Protein AF-A0A6L8E2G6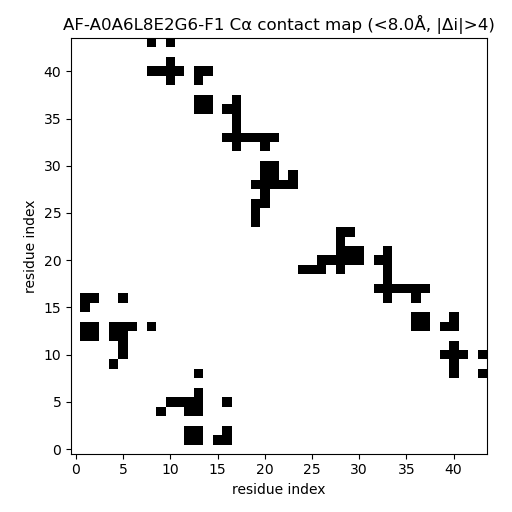-F1 (afdb_monomer)

Nearest PDB structures (foldseek):
  6ok3-assembly1_B  TM=9.736E-01  e=1.923E-02  Oxalobacter formigenes OXCC13
  6ork-assembly2_B  TM=9.579E-01  e=2.319E-02  Oxalobacter formigenes OXCC13
  6ok0-assembly3_C  TM=9.529E-01  e=2.976E-02  Oxalobacter formigenes OXCC13
  6orc-assembly1_A  TM=9.472E-01  e=7.123E-02  Oxalobacter formigenes OXCC13
  6deh-assembly2_B  TM=8.819E-01  e=9.729E-02  Legionella pneumophila subsp. pneumophila str. Philadelphia 1

Mean predicted aligned error: 3.97 Å

Radius of gyration: 9.08 Å; Cα contacts (8 Å, |Δi|>4): 60; chains: 1; bounding box: 21×13×24 Å

Structure (mmCIF, N/CA/C/O backbone):
data_AF-A0A6L8E2G6-F1
#
_entry.id   AF-A0A6L8E2G6-F1
#
loop_
_atom_site.group_PDB
_atom_site.id
_atom_site.type_symbol
_atom_site.label_atom_id
_atom_site.label_alt_id
_atom_site.label_comp_id
_atom_site.label_asym_id
_atom_site.label_entity_id
_atom_site.label_seq_id
_atom_site.pdbx_PDB_ins_code
_atom_site.Cartn_x
_atom_site.Cartn_y
_atom_site.Cartn_z
_atom_site.occupancy
_atom_site.B_iso_or_equiv
_atom_site.auth_seq_id
_atom_site.auth_comp_id
_atom_site.auth_asym_id
_atom_site.auth_atom_id
_atom_site.pdbx_PDB_model_num
ATOM 1 N N . TRP A 1 1 ? 5.830 -0.432 10.743 1.00 64.56 1 TRP A N 1
ATOM 2 C CA . TRP A 1 1 ? 6.760 -1.342 10.042 1.00 64.56 1 TRP A CA 1
ATOM 3 C C . TRP A 1 1 ? 6.460 -1.482 8.550 1.00 64.56 1 TRP A C 1
ATOM 5 O O . TRP A 1 1 ? 7.315 -1.115 7.757 1.00 64.56 1 TRP A O 1
ATOM 15 N N . TYR A 1 2 ? 5.253 -1.887 8.139 1.00 67.56 2 TYR A N 1
ATOM 16 C CA . TYR A 1 2 ? 4.920 -2.079 6.715 1.00 67.56 2 TYR A CA 1
ATOM 17 C C . TYR A 1 2 ? 5.047 -0.835 5.823 1.00 67.56 2 TYR A C 1
ATOM 19 O O . TYR A 1 2 ? 5.460 -0.967 4.679 1.00 67.56 2 TYR A O 1
ATOM 27 N N . ARG A 1 3 ? 4.780 0.374 6.340 1.00 73.94 3 ARG A N 1
ATOM 28 C CA . ARG A 1 3 ? 4.955 1.627 5.579 1.00 73.94 3 ARG A CA 1
ATOM 29 C C . ARG A 1 3 ? 6.391 1.810 5.072 1.00 73.94 3 ARG A C 1
ATOM 31 O O . ARG A 1 3 ? 6.588 2.085 3.899 1.00 73.94 3 ARG A O 1
ATOM 38 N N . ARG A 1 4 ? 7.383 1.525 5.920 1.00 79.06 4 ARG A N 1
ATOM 39 C CA . ARG A 1 4 ? 8.813 1.641 5.589 1.00 79.06 4 ARG A CA 1
ATOM 40 C C . ARG A 1 4 ? 9.270 0.594 4.564 1.00 79.06 4 ARG A C 1
ATOM 42 O O . ARG A 1 4 ? 10.194 0.839 3.800 1.00 79.06 4 ARG A O 1
ATOM 49 N N . ALA A 1 5 ? 8.637 -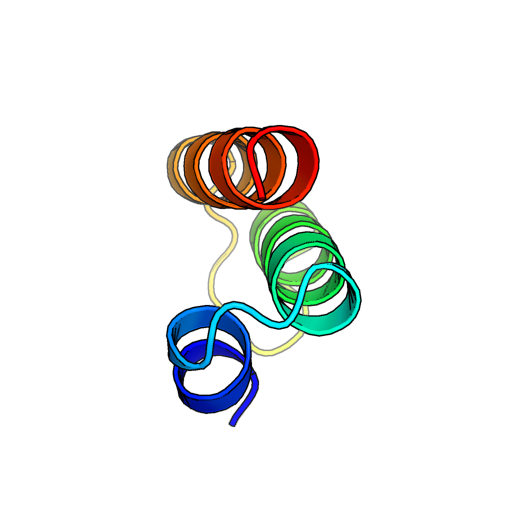0.580 4.544 1.00 78.50 5 ALA A N 1
ATOM 50 C CA . ALA A 1 5 ? 8.887 -1.616 3.538 1.00 78.50 5 ALA A CA 1
ATOM 51 C C . ALA A 1 5 ? 8.164 -1.316 2.212 1.00 78.50 5 ALA A C 1
ATOM 53 O O . ALA A 1 5 ? 8.713 -1.530 1.136 1.00 78.50 5 ALA A O 1
ATOM 54 N N . ALA A 1 6 ? 6.948 -0.770 2.283 1.00 78.81 6 ALA A N 1
ATOM 55 C CA . ALA A 1 6 ? 6.183 -0.320 1.126 1.00 78.81 6 ALA A CA 1
ATOM 56 C C . ALA A 1 6 ? 6.845 0.887 0.428 1.00 78.81 6 ALA A C 1
ATOM 58 O O . ALA A 1 6 ? 6.775 1.009 -0.794 1.00 78.81 6 ALA A O 1
ATOM 59 N N . GLU A 1 7 ? 7.527 1.744 1.192 1.00 79.31 7 GLU A N 1
ATOM 60 C CA . GLU A 1 7 ? 8.353 2.855 0.695 1.00 79.31 7 GLU A CA 1
ATOM 61 C C . GLU A 1 7 ? 9.649 2.383 0.017 1.00 79.31 7 GLU A C 1
ATOM 63 O O . GLU A 1 7 ? 10.141 3.062 -0.874 1.00 79.31 7 GLU A O 1
ATOM 68 N N . GLN A 1 8 ? 10.150 1.185 0.336 1.00 81.56 8 GLN A N 1
ATOM 69 C CA . GLN A 1 8 ? 11.296 0.563 -0.350 1.00 81.56 8 GLN A CA 1
ATOM 70 C C . GLN A 1 8 ? 10.905 -0.125 -1.673 1.00 81.56 8 GLN A C 1
ATOM 72 O O . GLN A 1 8 ? 11.573 -1.052 -2.118 1.00 81.56 8 GLN A O 1
ATOM 77 N N . HIS A 1 9 ? 9.801 0.301 -2.296 1.00 75.94 9 HIS A N 1
ATOM 78 C CA . HIS A 1 9 ? 9.291 -0.230 -3.567 1.00 75.94 9 HIS A CA 1
ATOM 79 C C . HIS A 1 9 ? 9.017 -1.739 -3.588 1.00 75.94 9 HIS A C 1
ATOM 81 O O . HIS A 1 9 ? 8.921 -2.329 -4.657 1.00 75.94 9 HIS A O 1
ATOM 87 N N . HIS A 1 10 ? 8.848 -2.384 -2.431 1.00 83.75 10 HIS A N 1
ATOM 88 C CA . HIS A 1 10 ? 8.616 -3.821 -2.408 1.00 83.75 10 HIS A CA 1
ATOM 89 C C . HIS A 1 10 ? 7.132 -4.132 -2.700 1.00 83.75 10 HIS A C 1
ATOM 91 O O . HIS A 1 10 ? 6.281 -3.851 -1.844 1.00 83.75 10 HIS A O 1
ATOM 97 N N . PRO A 1 11 ? 6.772 -4.735 -3.856 1.00 82.81 11 PRO A N 1
ATOM 98 C CA . PRO A 1 11 ? 5.369 -4.845 -4.288 1.00 82.81 11 PRO A CA 1
ATOM 99 C C . PRO A 1 11 ? 4.510 -5.674 -3.324 1.00 82.81 11 PRO A C 1
ATOM 101 O O . PRO A 1 11 ? 3.333 -5.378 -3.088 1.00 82.81 11 PRO A O 1
ATOM 104 N N . ARG A 1 12 ? 5.127 -6.679 -2.681 1.00 84.25 12 ARG A N 1
ATOM 105 C CA . ARG A 1 12 ? 4.497 -7.481 -1.621 1.00 84.25 12 ARG A CA 1
ATOM 106 C C . ARG A 1 12 ? 4.142 -6.632 -0.403 1.00 84.25 12 ARG A C 1
ATOM 108 O O . ARG A 1 12 ? 3.028 -6.737 0.098 1.00 84.25 12 ARG A O 1
ATOM 115 N N . ALA A 1 13 ? 5.047 -5.761 0.046 1.00 87.69 13 ALA A N 1
ATOM 116 C CA . ALA A 1 13 ? 4.803 -4.894 1.198 1.00 87.69 13 ALA A CA 1
ATOM 117 C C . ALA A 1 13 ? 3.732 -3.836 0.903 1.00 87.69 13 ALA A C 1
ATOM 119 O O . ALA A 1 13 ? 2.896 -3.556 1.759 1.00 87.69 13 ALA A O 1
ATOM 120 N N . GLN A 1 14 ? 3.718 -3.290 -0.316 1.00 87.69 14 GLN A N 1
ATOM 121 C CA . GLN A 1 14 ? 2.697 -2.336 -0.757 1.00 87.69 14 GLN A CA 1
ATOM 122 C C . GLN A 1 14 ? 1.305 -2.982 -0.818 1.00 87.69 14 GLN A C 1
ATOM 124 O O . GLN A 1 14 ? 0.341 -2.410 -0.312 1.00 87.69 14 GLN A O 1
ATOM 129 N N . SER A 1 15 ? 1.204 -4.205 -1.347 1.00 89.44 15 SER A N 1
ATOM 130 C CA . SER A 1 15 ? -0.053 -4.967 -1.370 1.00 89.44 15 SER A CA 1
ATOM 131 C C . SER A 1 15 ? -0.537 -5.307 0.040 1.00 89.44 15 SER A C 1
ATOM 133 O O . SER A 1 15 ? -1.708 -5.116 0.357 1.00 89.44 15 SER A O 1
ATOM 135 N N . TYR A 1 16 ? 0.370 -5.748 0.916 1.00 89.81 16 TYR A N 1
ATOM 136 C CA . TYR A 1 16 ? 0.031 -6.097 2.295 1.00 89.81 16 TYR A CA 1
ATOM 137 C C . TYR A 1 16 ? -0.434 -4.877 3.098 1.00 89.81 16 TYR A C 1
ATOM 139 O O . TYR A 1 16 ? -1.421 -4.948 3.825 1.00 89.81 16 TYR A O 1
ATOM 147 N N . LEU A 1 17 ? 0.223 -3.726 2.915 1.00 88.06 17 LEU A N 1
ATOM 148 C CA . LEU A 1 17 ? -0.191 -2.471 3.535 1.00 88.06 17 LEU A CA 1
ATOM 149 C C . LEU A 1 17 ? -1.567 -2.020 3.025 1.00 88.06 17 LEU A C 1
ATOM 151 O O . LEU A 1 17 ? -2.389 -1.578 3.823 1.00 88.06 17 LEU A O 1
ATOM 155 N N . GLY A 1 18 ? -1.848 -2.194 1.729 1.00 90.62 18 GLY A N 1
ATOM 156 C CA . GLY A 1 18 ? -3.176 -1.956 1.164 1.00 90.62 18 GLY A CA 1
ATOM 157 C C . GLY A 1 18 ? -4.257 -2.825 1.813 1.00 90.62 18 GLY A C 1
ATOM 158 O O . GLY A 1 18 ? -5.310 -2.318 2.190 1.00 90.62 18 GLY A O 1
ATOM 159 N N . VAL A 1 19 ? -3.985 -4.117 2.025 1.00 90.56 19 VAL A N 1
ATOM 160 C CA . VAL A 1 19 ? -4.918 -5.035 2.704 1.00 90.56 19 VAL A CA 1
ATOM 161 C C . VAL A 1 19 ? -5.122 -4.649 4.168 1.00 90.56 19 VAL A C 1
ATOM 163 O O . VAL A 1 19 ? -6.255 -4.641 4.643 1.00 90.56 19 VAL A O 1
ATOM 166 N N . MET A 1 20 ? -4.056 -4.287 4.883 1.00 90.50 20 MET A N 1
ATOM 167 C CA . MET A 1 20 ? -4.178 -3.857 6.277 1.00 90.50 20 MET A CA 1
ATOM 168 C C . MET A 1 20 ? -4.981 -2.563 6.414 1.00 90.50 20 MET A C 1
ATOM 170 O O . MET A 1 20 ? -5.824 -2.478 7.300 1.00 90.50 20 MET A O 1
ATOM 174 N N . LEU A 1 21 ? -4.770 -1.591 5.520 1.00 91.62 21 LEU A N 1
ATOM 175 C CA . LEU A 1 21 ? -5.547 -0.349 5.482 1.00 91.62 21 LEU A CA 1
ATOM 176 C C . LEU A 1 21 ? -7.009 -0.598 5.108 1.00 91.62 21 LEU A C 1
ATOM 178 O O . LEU A 1 21 ? -7.882 0.068 5.641 1.00 91.62 21 LEU A O 1
ATOM 182 N N . LYS A 1 22 ? -7.302 -1.565 4.238 1.00 90.94 22 LYS A N 1
ATOM 183 C CA . LYS A 1 22 ? -8.684 -1.955 3.926 1.00 90.94 22 LYS A CA 1
ATOM 184 C C . LYS A 1 22 ? -9.379 -2.618 5.124 1.00 90.94 22 LYS A C 1
ATOM 186 O O . LYS A 1 22 ? -10.550 -2.375 5.374 1.00 90.94 22 LYS A O 1
ATOM 191 N N . ASN A 1 23 ? -8.665 -3.471 5.855 1.00 88.81 23 ASN A N 1
ATOM 192 C CA . ASN A 1 23 ? -9.255 -4.317 6.897 1.00 88.81 23 ASN A CA 1
ATOM 193 C C . ASN A 1 23 ?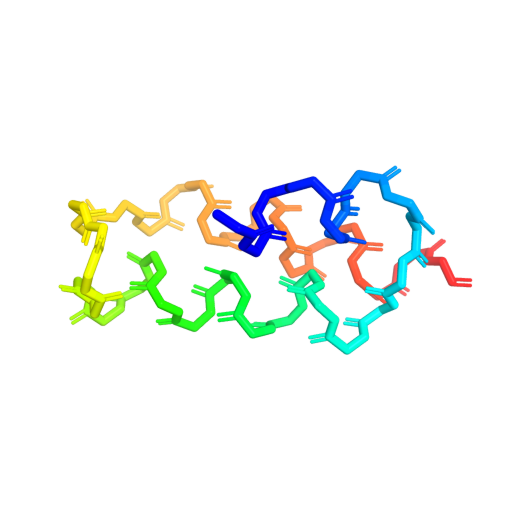 -9.091 -3.758 8.322 1.00 88.81 23 ASN A C 1
ATOM 195 O O . ASN A 1 23 ? -9.535 -4.394 9.273 1.00 88.81 23 ASN A O 1
ATOM 199 N N . GLY A 1 24 ? -8.411 -2.623 8.498 1.00 89.00 24 GLY A N 1
ATOM 200 C CA . GLY A 1 24 ? -8.141 -2.051 9.820 1.00 89.00 24 GLY A CA 1
ATOM 201 C C . GLY A 1 24 ? -7.167 -2.876 10.681 1.00 89.00 24 GLY A C 1
ATOM 202 O O . GLY A 1 24 ? -7.208 -2.818 11.909 1.00 89.00 24 GLY A O 1
ATOM 203 N N . LEU A 1 25 ? -6.305 -3.691 10.063 1.00 83.31 25 LEU A N 1
ATOM 204 C CA . LEU A 1 25 ? -5.424 -4.626 10.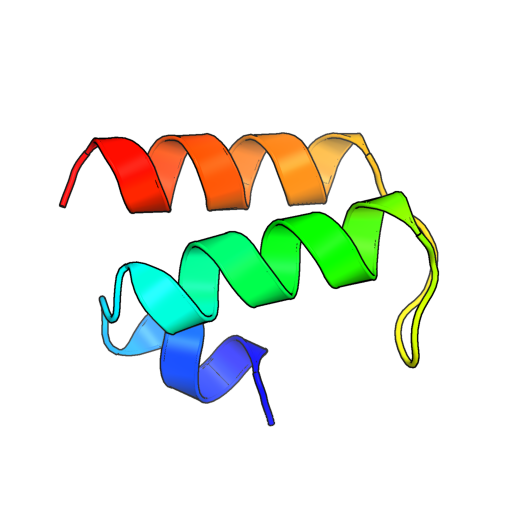775 1.00 83.31 25 LEU A CA 1
ATOM 205 C C . LEU A 1 25 ? -4.161 -3.916 11.271 1.00 83.31 25 LEU A C 1
ATOM 207 O O . LEU A 1 25 ? -3.192 -3.749 10.531 1.00 83.31 25 LEU A O 1
ATOM 211 N N . GLY A 1 26 ? -4.178 -3.481 12.532 1.00 81.94 26 GLY A N 1
ATOM 212 C CA . GLY A 1 26 ? -3.046 -2.793 13.170 1.00 81.94 26 GLY A CA 1
ATOM 213 C C . GLY A 1 26 ? -2.798 -1.368 12.656 1.00 81.94 26 GLY A C 1
ATOM 214 O O . GLY A 1 26 ? -1.838 -0.721 13.069 1.00 81.94 26 GLY A O 1
ATOM 215 N N . VAL A 1 27 ? -3.663 -0.877 11.767 1.00 82.56 27 VAL A N 1
ATOM 216 C CA . VAL A 1 27 ? -3.741 0.506 11.289 1.00 82.56 27 VAL A CA 1
ATOM 217 C C . VAL A 1 27 ? -5.214 0.896 11.168 1.00 82.56 27 VAL A C 1
ATOM 219 O O . VAL A 1 27 ? -6.039 0.017 10.926 1.00 82.56 27 VAL A O 1
ATOM 222 N N . PRO A 1 28 ? -5.573 2.182 1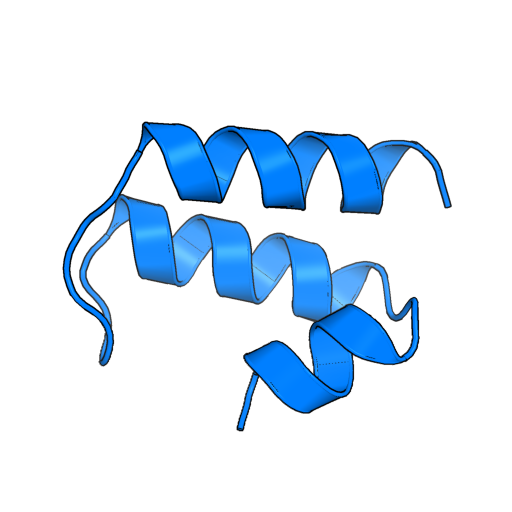1.307 1.00 86.44 28 PRO A N 1
ATOM 223 C CA . PRO A 1 28 ? -6.934 2.636 11.052 1.00 86.44 28 PRO A CA 1
ATOM 224 C C . PRO A 1 28 ? -7.382 2.266 9.637 1.00 86.44 28 PRO A C 1
ATOM 226 O O . PRO A 1 28 ? -6.606 2.401 8.685 1.00 86.44 28 PRO A O 1
ATOM 229 N N . GLN A 1 29 ? -8.633 1.819 9.503 1.00 90.69 29 GLN A N 1
ATOM 230 C CA . GLN A 1 29 ? -9.192 1.516 8.193 1.00 90.69 29 GLN A CA 1
ATOM 231 C C . GLN A 1 29 ? -9.210 2.783 7.327 1.00 90.69 29 GLN A C 1
AT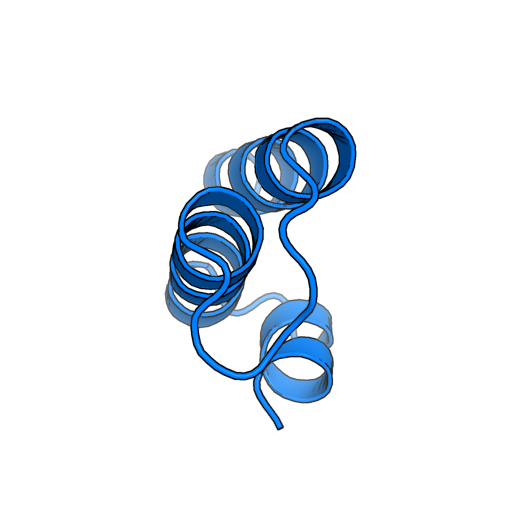OM 233 O O . GLN A 1 29 ? -9.728 3.825 7.729 1.00 90.69 29 GLN A O 1
ATOM 238 N N . ASN A 1 30 ? -8.637 2.690 6.131 1.00 91.31 30 ASN A N 1
ATOM 239 C CA . ASN A 1 30 ? -8.600 3.764 5.155 1.00 91.31 30 ASN A CA 1
ATOM 240 C C . ASN A 1 30 ? -8.572 3.199 3.732 1.00 91.31 30 ASN A C 1
ATOM 242 O O . ASN A 1 30 ? -7.515 3.006 3.122 1.00 91.31 30 ASN A O 1
ATOM 246 N N . ASP A 1 31 ? -9.761 2.993 3.173 1.00 89.69 31 ASP A N 1
ATOM 247 C CA . ASP A 1 31 ? -9.934 2.440 1.830 1.00 89.69 31 ASP A CA 1
ATOM 248 C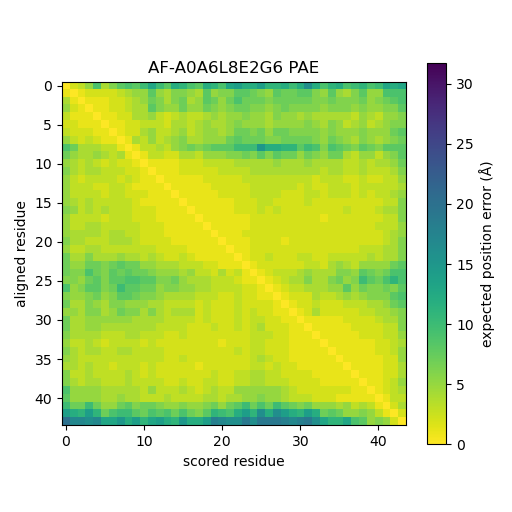 C . ASP A 1 31 ? -9.321 3.328 0.736 1.00 89.69 31 ASP A C 1
ATOM 250 O O . ASP A 1 31 ? -8.767 2.835 -0.249 1.00 89.69 31 ASP A O 1
ATOM 254 N N . ARG A 1 32 ? -9.339 4.656 0.920 1.00 91.56 32 ARG A N 1
ATOM 255 C CA . ARG A 1 32 ? -8.728 5.599 -0.035 1.00 91.56 32 ARG A CA 1
ATOM 256 C C . ARG A 1 32 ? -7.217 5.414 -0.111 1.00 91.56 32 ARG A C 1
ATOM 258 O O . ARG A 1 32 ? -6.630 5.470 -1.194 1.00 91.56 32 ARG A O 1
ATOM 265 N N . GLU A 1 33 ? -6.584 5.211 1.036 1.00 89.44 33 GLU A N 1
ATOM 266 C CA . GLU A 1 33 ? -5.143 5.007 1.112 1.00 89.44 33 GLU A CA 1
ATOM 267 C C . GLU A 1 33 ? -4.752 3.594 0.668 1.00 89.44 33 GLU A C 1
ATOM 269 O O . GLU A 1 33 ? -3.775 3.442 -0.066 1.00 89.44 33 GLU A O 1
ATOM 274 N N . ALA A 1 34 ? -5.572 2.584 0.973 1.00 91.38 34 ALA A N 1
ATOM 275 C CA . ALA A 1 34 ? -5.404 1.227 0.458 1.00 91.38 34 ALA A CA 1
ATOM 276 C C . ALA A 1 34 ? -5.324 1.194 -1.078 1.00 91.38 34 ALA A C 1
ATOM 278 O O . ALA A 1 34 ? -4.393 0.620 -1.645 1.00 91.38 34 ALA A O 1
ATOM 279 N N . VAL A 1 35 ? -6.240 1.886 -1.769 1.00 90.88 35 VAL A N 1
ATOM 280 C CA . VAL A 1 35 ? -6.241 1.976 -3.241 1.00 90.88 35 VAL A CA 1
ATOM 281 C C . VAL A 1 35 ? -4.969 2.640 -3.778 1.00 90.88 35 VAL A C 1
ATOM 283 O O . VAL A 1 35 ? -4.437 2.200 -4.800 1.00 90.88 35 VAL A O 1
ATOM 286 N N . LYS A 1 36 ? -4.437 3.668 -3.101 1.00 90.00 36 LYS A N 1
ATOM 287 C CA . LYS A 1 36 ? -3.151 4.281 -3.484 1.00 90.00 36 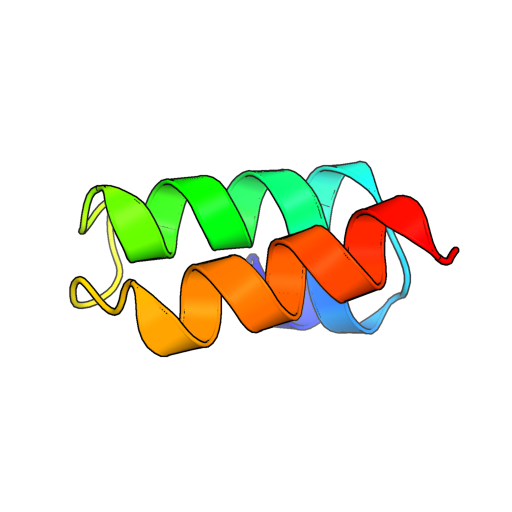LYS A CA 1
ATOM 288 C C . LYS A 1 36 ? -2.005 3.273 -3.411 1.00 90.00 36 LYS A C 1
ATOM 290 O O . LYS A 1 36 ? -1.182 3.232 -4.326 1.00 90.00 36 LYS A O 1
ATOM 295 N N . TRP A 1 37 ? -1.960 2.458 -2.361 1.00 89.31 37 TRP A N 1
ATOM 296 C CA . TRP A 1 37 ? -0.926 1.438 -2.197 1.00 89.31 37 TRP A CA 1
ATOM 297 C C . TRP A 1 37 ? -1.060 0.295 -3.202 1.00 89.31 37 TRP A C 1
ATOM 299 O O . TRP A 1 37 ? -0.056 -0.091 -3.796 1.00 89.31 37 TRP A O 1
ATOM 309 N N . PHE A 1 38 ? -2.277 -0.164 -3.502 1.00 86.81 38 PHE A N 1
ATOM 310 C CA . PHE A 1 38 ? -2.500 -1.154 -4.562 1.00 86.81 38 PHE A CA 1
ATOM 311 C C . PHE A 1 38 ? -2.101 -0.638 -5.948 1.00 86.81 38 PHE A C 1
ATOM 313 O O . PHE A 1 38 ? -1.507 -1.372 -6.736 1.00 86.81 38 PHE A O 1
ATOM 320 N N . ARG A 1 39 ? -2.377 0.637 -6.250 1.00 87.19 39 ARG A N 1
ATOM 321 C CA . ARG A 1 39 ? -1.943 1.257 -7.512 1.00 87.19 39 ARG A CA 1
ATOM 322 C C . ARG A 1 39 ? -0.423 1.344 -7.622 1.00 87.19 39 ARG A C 1
ATOM 324 O O . ARG A 1 39 ? 0.097 1.114 -8.706 1.00 87.19 39 ARG A O 1
ATOM 331 N N . ARG A 1 40 ? 0.276 1.637 -6.521 1.00 84.44 40 ARG A N 1
ATOM 332 C CA . ARG A 1 40 ? 1.747 1.614 -6.478 1.00 84.44 40 ARG A CA 1
ATOM 333 C C . ARG A 1 40 ? 2.307 0.202 -6.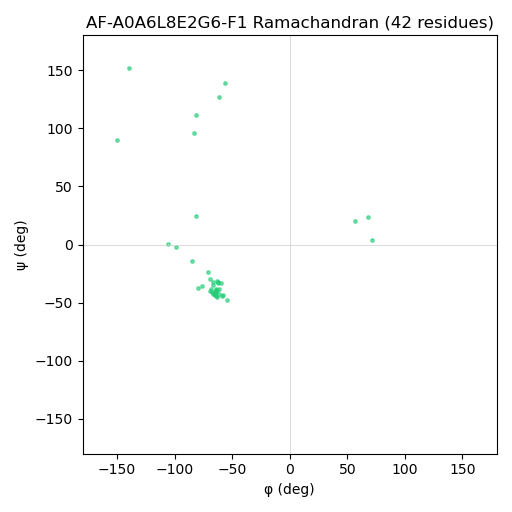654 1.00 84.44 40 ARG A C 1
ATOM 335 O O . ARG A 1 40 ? 3.215 0.038 -7.454 1.00 84.44 40 ARG A O 1
ATOM 342 N N . ALA A 1 41 ? 1.704 -0.798 -6.008 1.00 85.44 41 ALA A N 1
ATOM 343 C CA . ALA A 1 41 ? 2.139 -2.195 -6.093 1.00 85.44 41 ALA A CA 1
ATOM 344 C C . ALA A 1 41 ? 2.023 -2.788 -7.500 1.00 85.44 41 ALA A C 1
ATOM 346 O O . ALA A 1 41 ? 2.804 -3.657 -7.862 1.00 85.44 41 ALA A O 1
ATOM 347 N N . ARG A 1 42 ? 1.035 -2.339 -8.282 1.00 76.56 42 ARG A N 1
ATOM 348 C CA . ARG A 1 42 ? 0.805 -2.805 -9.657 1.00 76.56 42 ARG A CA 1
ATOM 349 C C . ARG A 1 42 ? 1.655 -2.066 -10.699 1.00 76.56 42 ARG A C 1
ATOM 351 O O . ARG A 1 42 ? 1.678 -2.484 -11.849 1.00 76.56 42 ARG A O 1
ATOM 358 N N . GLY A 1 43 ? 2.254 -0.934 -10.330 1.00 68.06 43 GLY A N 1
ATOM 359 C CA . GLY A 1 43 ? 3.025 -0.073 -11.233 1.00 68.06 43 GLY A CA 1
ATOM 360 C C . GLY A 1 43 ? 4.544 -0.145 -11.051 1.00 68.06 43 GLY A C 1
ATOM 361 O O . GLY A 1 43 ? 5.242 0.587 -11.747 1.00 68.06 43 GLY A O 1
ATOM 362 N N . ALA A 1 44 ? 5.032 -0.964 -10.116 1.00 55.06 44 ALA A N 1
ATOM 363 C CA . ALA A 1 44 ? 6.446 -1.251 -9.864 1.00 55.06 44 ALA A CA 1
ATOM 364 C C . ALA A 1 44 ? 6.774 -2.673 -10.328 1.00 55.06 44 ALA A C 1
ATOM 366 O O . ALA A 1 44 ? 7.907 -2.873 -10.811 1.00 55.06 44 ALA A O 1
#

Solvent-accessible surface area (backbone atoms only — not comparable to full-atom values): 2331 Å² total; per-residue (Å²): 116,53,67,68,42,29,71,68,70,35,43,68,34,16,40,50,44,15,51,24,18,56,69,37,60,96,41,75,63,33,61,75,58,14,52,55,28,42,55,51,31,76,73,108

Secondary structure (DSSP, 8-state):
-HHHHHHTT-HHHHHHHHHHHHHTSSS---HHHHHHHHHHHT--

Foldseek 3Di:
DLVVVLVVLDLVSLQVVLVCLCVVPVHDNDNPVSVVSNVSSVVD

Sequence (44 aa):
WYRRAAEQHHPRAQSYLGVMLKNGLGVPQNDREAVKWFRRARGA

pLDDT: mean 84.02, std 8.09, range [55.06, 91.62]